Protein AF-A0A3D4P7P9-F1 (afdb_monomer_lite)

Foldseek 3Di:
DDPDQPPQDFPLVVLLVVCDVVQDDPDDDDPVSSVVSCVVCVVLVNNVRRGPRRSPDDPVSNVD

Structure (mmCIF, N/CA/C/O backbone):
data_AF-A0A3D4P7P9-F1
#
_entry.id   AF-A0A3D4P7P9-F1
#
loop_
_atom_site.group_PDB
_atom_site.id
_atom_site.type_symbol
_atom_site.label_atom_id
_atom_site.label_alt_id
_atom_site.label_comp_id
_atom_site.label_asym_id
_atom_site.label_entity_id
_atom_site.label_seq_id
_atom_site.pdbx_PDB_ins_code
_atom_site.Cartn_x
_atom_site.Cartn_y
_atom_site.Cartn_z
_atom_site.occupancy
_atom_site.B_iso_or_equiv
_atom_site.auth_seq_id
_atom_site.auth_comp_id
_atom_site.auth_asym_id
_atom_site.auth_atom_id
_atom_site.pdbx_PDB_model_num
ATOM 1 N N . GLU A 1 1 ? 10.477 -3.531 16.189 1.00 48.34 1 GLU A N 1
ATOM 2 C CA . GLU A 1 1 ? 10.461 -2.237 15.484 1.00 48.34 1 GLU A CA 1
ATOM 3 C C . GLU A 1 1 ? 9.019 -1.989 15.059 1.00 48.34 1 GLU A C 1
ATOM 5 O O . GLU A 1 1 ? 8.453 -2.845 14.390 1.00 48.34 1 GLU A O 1
ATOM 10 N N . SER A 1 2 ? 8.356 -0.969 15.606 1.00 60.62 2 SER A N 1
ATOM 11 C CA . SER A 1 2 ? 6.943 -0.688 15.322 1.00 60.62 2 SER A CA 1
ATOM 12 C C . SER A 1 2 ? 6.835 -0.019 13.958 1.00 60.62 2 SER A C 1
ATOM 14 O O . SER A 1 2 ? 7.426 1.038 13.756 1.00 60.62 2 SER A O 1
ATOM 16 N N . VAL A 1 3 ? 6.103 -0.637 13.033 1.00 62.41 3 VAL A N 1
ATOM 17 C CA . VAL A 1 3 ? 5.747 -0.019 11.751 1.00 62.41 3 VAL A CA 1
ATOM 18 C C . VAL A 1 3 ? 5.006 1.289 12.043 1.00 62.41 3 VAL A C 1
ATOM 20 O O . VAL A 1 3 ? 4.038 1.289 12.802 1.00 62.41 3 VAL A O 1
ATOM 23 N N . ASP A 1 4 ? 5.494 2.397 11.487 1.00 67.69 4 ASP A N 1
ATOM 24 C CA . ASP A 1 4 ? 4.836 3.699 11.578 1.00 67.69 4 ASP A CA 1
ATOM 25 C C . ASP A 1 4 ? 3.661 3.733 10.594 1.00 67.69 4 ASP A C 1
ATOM 27 O O . ASP A 1 4 ? 3.834 3.844 9.378 1.00 67.69 4 ASP A O 1
ATOM 31 N N . TRP A 1 5 ? 2.454 3.562 11.128 1.00 66.81 5 TRP A N 1
ATOM 32 C CA . TRP A 1 5 ? 1.232 3.503 10.336 1.00 66.81 5 TRP A CA 1
ATOM 33 C C . TRP A 1 5 ? 0.695 4.892 9.954 1.00 66.81 5 TRP A C 1
ATOM 35 O O . TRP A 1 5 ? -0.176 4.956 9.092 1.00 66.81 5 TRP A O 1
ATOM 45 N N . ASP A 1 6 ? 1.209 5.994 10.517 1.00 69.50 6 ASP A N 1
ATOM 46 C CA . ASP A 1 6 ? 0.784 7.367 10.177 1.00 69.50 6 ASP A CA 1
ATOM 47 C C . ASP A 1 6 ? 1.429 7.899 8.885 1.00 69.50 6 ASP A C 1
ATOM 49 O O . ASP A 1 6 ? 1.146 9.009 8.423 1.00 69.50 6 ASP A O 1
ATOM 53 N N . PHE A 1 7 ? 2.280 7.092 8.252 1.00 76.50 7 PHE A N 1
ATOM 54 C CA . PHE A 1 7 ? 2.934 7.458 7.009 1.00 76.50 7 PHE A CA 1
ATOM 55 C C . PHE A 1 7 ? 1.895 7.669 5.884 1.00 76.50 7 PHE A C 1
ATOM 57 O O . PHE A 1 7 ? 0.996 6.837 5.714 1.00 76.50 7 PHE A O 1
ATOM 64 N N . PRO A 1 8 ? 1.992 8.751 5.080 1.00 84.38 8 PRO A N 1
ATOM 65 C CA . PRO A 1 8 ? 0.968 9.148 4.108 1.00 84.38 8 PRO A CA 1
ATOM 66 C C . PRO A 1 8 ? 0.985 8.290 2.829 1.00 84.38 8 PRO A C 1
ATOM 68 O O . PRO A 1 8 ? 0.841 8.810 1.726 1.00 84.38 8 PRO A O 1
ATOM 71 N N . ILE A 1 9 ? 1.157 6.977 2.976 1.00 91.44 9 ILE A N 1
ATOM 72 C CA . ILE A 1 9 ? 1.150 5.987 1.901 1.00 91.44 9 ILE A CA 1
ATOM 73 C C . ILE A 1 9 ? -0.141 5.180 1.911 1.00 91.44 9 ILE A C 1
ATOM 75 O O . ILE A 1 9 ? -0.769 4.918 2.942 1.00 91.44 9 ILE A O 1
ATOM 79 N N . THR A 1 10 ? -0.537 4.775 0.721 1.00 94.31 10 THR A N 1
ATOM 80 C CA . THR A 1 10 ? -1.693 3.931 0.461 1.00 94.31 10 THR A CA 1
ATOM 81 C C . THR A 1 10 ? -1.370 2.454 0.669 1.00 94.31 10 THR A C 1
ATOM 83 O O . THR A 1 10 ? -0.215 2.030 0.591 1.00 94.31 10 THR A O 1
ATOM 86 N N . VAL A 1 11 ? -2.406 1.637 0.875 1.00 94.12 11 VAL A N 1
ATOM 87 C CA . VAL A 1 11 ? -2.266 0.170 0.928 1.00 94.12 11 VAL A CA 1
ATOM 88 C C . VAL A 1 11 ? -1.595 -0.361 -0.345 1.00 94.12 11 VAL A C 1
ATOM 90 O O . VAL A 1 11 ? -0.708 -1.209 -0.273 1.00 94.12 11 VAL A O 1
ATOM 93 N N . ARG A 1 12 ? -1.955 0.180 -1.516 1.00 95.50 12 ARG A N 1
ATOM 94 C CA . ARG A 1 12 ? -1.330 -0.177 -2.796 1.00 95.50 12 ARG A CA 1
ATOM 95 C C . ARG A 1 12 ? 0.171 0.089 -2.797 1.00 95.50 12 ARG A C 1
ATOM 97 O O . ARG A 1 12 ? 0.922 -0.767 -3.249 1.00 95.50 12 ARG A O 1
ATOM 104 N N . GLU A 1 13 ? 0.618 1.244 -2.311 1.00 93.62 13 GLU A N 1
ATOM 105 C CA . GLU A 1 13 ? 2.046 1.582 -2.261 1.00 93.62 13 GLU A CA 1
ATOM 106 C C . GLU A 1 13 ? 2.815 0.644 -1.330 1.00 93.62 13 GLU A C 1
ATOM 108 O O . GLU A 1 13 ? 3.920 0.224 -1.666 1.00 93.62 13 GLU A O 1
ATOM 113 N N . VAL 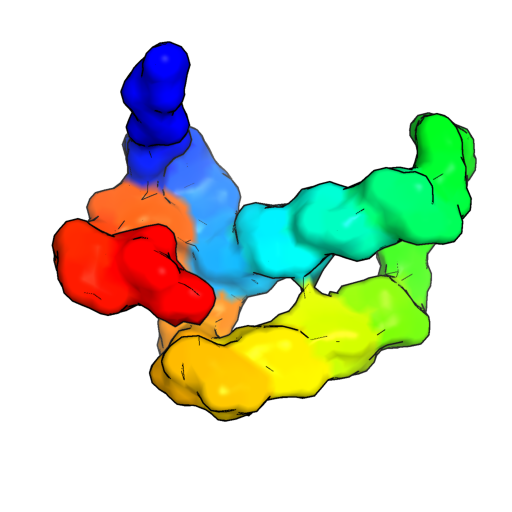A 1 14 ? 2.209 0.232 -0.216 1.00 92.38 14 VAL A N 1
ATOM 114 C CA . VAL A 1 14 ? 2.812 -0.728 0.722 1.00 92.38 14 VAL A CA 1
ATOM 115 C C . VAL A 1 14 ? 3.008 -2.091 0.068 1.00 92.38 14 VAL A C 1
ATOM 117 O O . VAL A 1 14 ? 4.105 -2.649 0.100 1.00 92.38 14 VAL A O 1
ATOM 120 N N . VAL A 1 15 ? 1.979 -2.608 -0.602 1.00 93.75 15 VAL A N 1
ATOM 121 C CA . VAL A 1 15 ? 2.078 -3.887 -1.317 1.00 93.75 15 VAL A CA 1
ATOM 122 C C . VAL A 1 15 ? 3.043 -3.782 -2.505 1.00 93.75 15 VAL A C 1
ATOM 124 O O . VAL A 1 15 ? 3.824 -4.701 -2.757 1.00 93.75 15 VAL A O 1
ATOM 127 N N . LEU A 1 16 ? 3.061 -2.647 -3.212 1.00 94.56 16 LEU A N 1
ATOM 128 C CA . LEU A 1 16 ? 4.013 -2.378 -4.291 1.00 94.56 16 LEU A CA 1
ATOM 129 C C . LEU A 1 16 ? 5.459 -2.382 -3.787 1.00 94.56 16 LEU A C 1
ATOM 131 O O . LEU A 1 16 ? 6.325 -2.945 -4.460 1.00 94.56 16 LEU A O 1
ATOM 135 N N . MET A 1 17 ? 5.725 -1.830 -2.598 1.00 91.38 17 MET A N 1
ATOM 136 C CA . MET A 1 17 ? 7.045 -1.870 -1.958 1.00 91.38 17 MET A CA 1
ATOM 137 C C . MET A 1 17 ? 7.552 -3.305 -1.754 1.00 91.38 17 MET A C 1
ATOM 139 O O . MET A 1 17 ? 8.738 -3.569 -1.958 1.00 91.38 17 MET A O 1
ATOM 143 N N . GLY A 1 18 ? 6.659 -4.266 -1.500 1.00 90.12 18 GLY A N 1
ATOM 144 C CA . GLY A 1 18 ? 6.998 -5.693 -1.439 1.00 90.12 18 GLY A CA 1
ATOM 145 C C . GLY A 1 18 ? 7.590 -6.261 -2.740 1.00 90.12 18 GLY A C 1
ATOM 146 O O . GLY A 1 18 ? 8.327 -7.248 -2.713 1.00 90.12 18 GLY A O 1
ATOM 147 N N . THR A 1 19 ? 7.341 -5.628 -3.892 1.00 90.81 19 THR A N 1
ATOM 148 C CA . THR A 1 19 ? 7.892 -6.064 -5.188 1.00 90.81 19 THR A CA 1
ATOM 149 C C . THR A 1 19 ? 9.343 -5.628 -5.414 1.00 90.81 19 THR A C 1
ATOM 151 O O . THR A 1 19 ? 10.041 -6.238 -6.231 1.00 90.81 19 THR A O 1
ATOM 154 N N . TYR A 1 20 ? 9.837 -4.626 -4.675 1.00 88.44 20 TYR A N 1
ATOM 155 C CA . TYR A 1 20 ? 11.177 -4.058 -4.878 1.00 88.44 20 TYR A CA 1
ATOM 156 C C . TYR A 1 20 ? 12.292 -5.074 -4.617 1.00 88.44 20 TYR A C 1
ATOM 158 O O . TYR A 1 20 ? 13.321 -5.033 -5.292 1.00 88.44 20 TYR A O 1
ATOM 166 N N . ALA A 1 21 ? 12.052 -6.049 -3.731 1.00 86.00 21 ALA A N 1
ATOM 167 C CA . ALA A 1 21 ? 12.971 -7.160 -3.484 1.00 86.00 21 ALA A CA 1
ATOM 168 C C . ALA A 1 21 ? 13.297 -7.957 -4.762 1.00 86.00 21 ALA A C 1
ATOM 170 O O . ALA A 1 21 ? 14.425 -8.409 -4.939 1.00 86.00 21 ALA A O 1
ATOM 171 N N . LYS A 1 22 ? 12.329 -8.102 -5.679 1.00 85.12 22 LYS A N 1
ATOM 172 C CA . LYS A 1 22 ? 12.509 -8.784 -6.975 1.00 85.12 22 LYS A CA 1
ATOM 173 C C . LYS A 1 22 ? 12.895 -7.828 -8.107 1.00 85.12 22 LYS A C 1
ATOM 175 O O . LYS A 1 22 ? 13.452 -8.261 -9.112 1.00 85.12 22 LYS A O 1
ATOM 180 N N . LEU A 1 23 ? 12.573 -6.543 -7.970 1.00 85.81 23 LEU A N 1
ATOM 181 C CA . LEU A 1 23 ? 12.761 -5.523 -9.004 1.00 85.81 23 LEU A CA 1
ATOM 182 C C . LEU A 1 23 ? 14.234 -5.096 -9.162 1.00 85.81 23 LEU A C 1
ATOM 184 O O . LEU A 1 23 ? 14.678 -4.804 -10.277 1.00 85.81 23 LEU A O 1
ATOM 188 N N . GLY A 1 24 ? 14.996 -5.114 -8.064 1.00 80.62 24 GLY A N 1
ATOM 189 C CA . GLY A 1 24 ? 16.385 -4.653 -8.004 1.00 80.62 24 GLY A CA 1
ATOM 190 C C . GLY A 1 24 ? 16.509 -3.143 -7.759 1.00 80.62 24 GLY A C 1
ATOM 191 O O . GLY A 1 24 ? 15.567 -2.381 -7.955 1.00 80.62 24 GLY A O 1
ATOM 192 N N . TRP A 1 25 ? 17.693 -2.701 -7.326 1.00 76.94 25 TRP A N 1
ATOM 193 C CA . TRP A 1 25 ? 17.893 -1.401 -6.658 1.00 76.94 25 TRP A CA 1
ATOM 194 C C . TRP A 1 25 ? 17.642 -0.153 -7.527 1.00 76.94 25 TRP A C 1
ATOM 196 O O . TRP A 1 25 ? 17.321 0.908 -7.003 1.00 76.94 25 TRP A O 1
ATOM 206 N N . PHE A 1 26 ? 17.742 -0.272 -8.854 1.00 82.25 26 PHE A N 1
ATOM 207 C CA . PHE A 1 26 ? 17.702 0.874 -9.779 1.00 82.25 26 PHE A CA 1
ATOM 208 C C . PHE A 1 26 ? 16.510 0.872 -10.740 1.00 82.25 26 PHE A C 1
ATOM 210 O O . PHE A 1 26 ? 16.481 1.644 -11.699 1.00 82.25 26 PHE A O 1
ATOM 217 N N . ARG A 1 27 ? 15.528 -0.008 -10.534 1.00 83.00 27 ARG A N 1
ATOM 218 C CA . ARG A 1 27 ? 14.378 -0.130 -11.435 1.00 83.00 27 ARG A CA 1
ATOM 219 C C . ARG A 1 27 ? 13.124 0.444 -10.793 1.00 83.00 27 ARG A C 1
ATOM 221 O O . ARG A 1 27 ? 12.838 0.199 -9.627 1.00 83.00 27 ARG A O 1
ATOM 228 N N . ARG A 1 28 ? 12.369 1.215 -11.577 1.00 88.25 28 ARG A N 1
ATOM 229 C CA . ARG A 1 28 ? 11.049 1.714 -11.179 1.00 88.25 28 ARG A CA 1
ATOM 230 C C . ARG A 1 28 ? 9.997 0.622 -11.391 1.00 88.25 28 ARG A C 1
ATOM 232 O O . ARG A 1 28 ? 10.089 -0.080 -12.402 1.00 88.25 28 ARG A O 1
ATOM 239 N N . PRO A 1 29 ? 9.012 0.473 -10.486 1.00 90.00 29 PRO A N 1
ATOM 240 C CA . PRO A 1 29 ? 7.935 -0.489 -10.677 1.00 90.00 29 PRO A CA 1
ATOM 241 C C . PRO A 1 29 ? 7.170 -0.172 -11.960 1.00 90.00 29 PRO A C 1
ATOM 243 O O . PRO A 1 29 ? 6.700 0.950 -12.154 1.00 90.00 29 PRO A 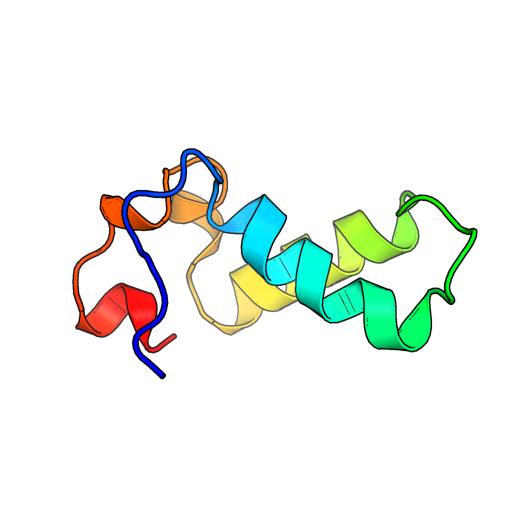O 1
ATOM 246 N N . GLY A 1 30 ? 7.087 -1.154 -12.852 1.00 92.88 30 GLY A N 1
ATOM 247 C CA . GLY A 1 30 ? 6.366 -1.040 -14.112 1.00 92.88 30 GLY A CA 1
ATOM 248 C C . GLY A 1 30 ? 4.985 -1.682 -14.037 1.00 92.88 30 GLY A C 1
ATOM 249 O O . GLY A 1 30 ? 4.506 -2.068 -12.970 1.00 92.88 30 GLY A O 1
ATOM 250 N N . LYS A 1 31 ? 4.368 -1.861 -15.207 1.00 94.12 31 LYS A N 1
ATOM 251 C CA . LYS A 1 31 ? 3.043 -2.480 -15.344 1.00 94.12 31 LYS A CA 1
ATOM 252 C C . LYS A 1 31 ? 2.959 -3.861 -14.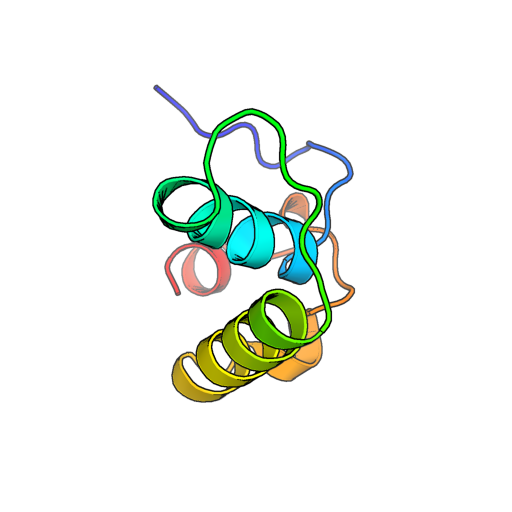678 1.00 94.12 31 LYS A C 1
ATOM 254 O O . LYS A 1 31 ? 2.009 -4.126 -13.959 1.00 94.12 31 LYS A O 1
ATOM 259 N N . ALA A 1 32 ? 3.992 -4.691 -14.833 1.00 93.19 32 ALA A N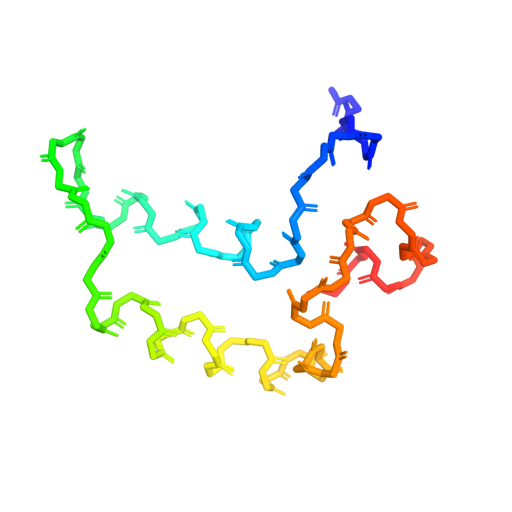 1
ATOM 260 C CA . ALA A 1 32 ? 4.029 -6.030 -14.244 1.00 93.19 32 ALA A CA 1
ATOM 261 C C . ALA A 1 32 ? 3.982 -6.019 -12.703 1.00 93.19 32 ALA A C 1
ATOM 263 O O . ALA A 1 32 ? 3.349 -6.879 -12.098 1.00 93.19 32 ALA A O 1
ATOM 264 N N . GLN A 1 33 ? 4.638 -5.051 -12.051 1.00 95.25 33 GLN A N 1
ATOM 265 C CA . GLN A 1 33 ? 4.588 -4.917 -10.591 1.00 95.25 33 GLN A CA 1
ATOM 266 C C . GLN A 1 33 ? 3.230 -4.391 -10.137 1.00 95.25 33 GLN A C 1
ATOM 268 O O . GLN A 1 33 ? 2.715 -4.876 -9.140 1.00 95.25 33 GLN A O 1
ATOM 273 N N . GLN A 1 34 ? 2.638 -3.456 -10.885 1.00 94.31 34 GLN A N 1
ATOM 274 C CA . GLN A 1 34 ? 1.290 -2.965 -10.597 1.00 94.31 34 GLN A CA 1
ATOM 275 C C . GLN A 1 34 ? 0.255 -4.093 -10.695 1.00 94.31 34 GLN A C 1
ATOM 277 O O . GLN A 1 34 ? -0.507 -4.289 -9.756 1.00 94.31 34 GLN A O 1
ATOM 282 N N . GLU A 1 35 ? 0.297 -4.895 -11.762 1.00 95.75 35 GLU A N 1
ATOM 283 C CA . GLU A 1 35 ? -0.581 -6.060 -11.940 1.00 95.75 35 GLU A CA 1
ATOM 284 C C . GLU A 1 35 ? -0.390 -7.103 -10.827 1.00 95.75 35 GLU A C 1
ATOM 286 O O . GLU A 1 35 ? -1.365 -7.650 -10.313 1.00 95.75 35 GLU A O 1
ATOM 291 N N . LEU A 1 36 ? 0.857 -7.359 -10.414 1.00 95.56 36 LEU A N 1
ATOM 292 C CA . LEU A 1 36 ? 1.145 -8.251 -9.291 1.00 95.56 36 LEU A CA 1
ATOM 293 C C . LEU A 1 36 ? 0.573 -7.702 -7.979 1.00 95.56 36 LEU A C 1
ATOM 295 O O . LEU A 1 36 ? -0.049 -8.448 -7.230 1.00 95.56 36 LEU A O 1
ATOM 299 N N . THR A 1 37 ? 0.759 -6.409 -7.712 1.00 95.94 37 THR A N 1
ATOM 300 C CA . THR A 1 37 ? 0.200 -5.730 -6.540 1.00 95.94 37 THR A CA 1
ATOM 301 C C . THR A 1 37 ? -1.321 -5.823 -6.512 1.00 95.94 37 THR A C 1
ATOM 303 O O . THR A 1 37 ? -1.879 -6.179 -5.478 1.00 95.94 37 THR A O 1
ATOM 306 N N . ASP A 1 38 ? -1.990 -5.558 -7.635 1.00 96.31 38 ASP A N 1
ATOM 307 C CA . ASP A 1 38 ? -3.447 -5.661 -7.752 1.00 96.31 38 ASP A CA 1
ATOM 308 C C . ASP A 1 38 ? -3.948 -7.076 -7.479 1.00 96.31 38 ASP A C 1
ATOM 310 O O . ASP A 1 38 ? -4.911 -7.266 -6.736 1.00 96.31 38 ASP A O 1
ATOM 314 N N . ARG A 1 39 ? -3.250 -8.079 -8.015 1.00 97.06 39 ARG A N 1
ATOM 315 C CA . ARG A 1 39 ? -3.578 -9.480 -7.767 1.00 97.06 39 ARG A CA 1
ATOM 316 C C . ARG A 1 39 ? -3.400 -9.860 -6.301 1.00 97.06 39 ARG A C 1
ATOM 318 O O . ARG A 1 39 ? -4.301 -10.452 -5.724 1.00 97.06 39 ARG A O 1
ATOM 325 N N . CYS A 1 40 ? -2.294 -9.463 -5.674 1.00 96.12 40 CYS A N 1
ATOM 326 C CA . CYS A 1 40 ? -2.078 -9.717 -4.250 1.00 96.12 40 CYS A CA 1
ATOM 327 C C . CYS A 1 40 ? -3.155 -9.052 -3.385 1.00 96.12 40 CYS A C 1
ATOM 329 O O . CYS A 1 40 ? -3.667 -9.685 -2.468 1.00 96.12 40 CYS A O 1
ATOM 331 N N . LEU A 1 41 ? -3.533 -7.807 -3.691 1.00 96.50 41 LEU A N 1
ATOM 332 C CA . LEU A 1 41 ? -4.617 -7.111 -2.994 1.00 96.50 41 LEU A CA 1
ATOM 333 C C . LEU A 1 41 ? -5.953 -7.841 -3.141 1.00 96.50 41 LEU A C 1
ATOM 335 O O . LEU A 1 41 ? -6.729 -7.881 -2.190 1.00 96.50 41 LEU A O 1
ATOM 339 N N . GLN A 1 42 ? -6.228 -8.417 -4.308 1.00 97.00 42 GLN A N 1
ATOM 340 C CA . GLN A 1 42 ? -7.415 -9.235 -4.525 1.00 97.00 42 GLN A CA 1
ATOM 341 C C . GLN A 1 42 ? -7.362 -10.538 -3.713 1.00 97.00 42 GLN A C 1
ATOM 343 O O . GLN A 1 42 ? -8.341 -10.869 -3.046 1.00 97.00 42 GLN A O 1
ATOM 348 N N . ASP A 1 43 ? -6.218 -11.226 -3.700 1.00 96.31 43 ASP A N 1
ATOM 349 C CA . ASP A 1 43 ? -6.026 -12.498 -2.991 1.00 96.31 43 ASP A CA 1
ATOM 350 C C . ASP A 1 43 ? -6.240 -12.360 -1.472 1.00 96.31 43 ASP A C 1
ATOM 352 O O . ASP A 1 43 ? -6.811 -13.250 -0.841 1.00 96.31 43 ASP A O 1
ATOM 356 N N . VAL A 1 44 ? -5.840 -11.227 -0.879 1.00 95.25 44 VAL A N 1
ATOM 357 C CA . VAL A 1 44 ? -6.051 -10.938 0.556 1.00 95.25 44 VAL A CA 1
ATOM 358 C C . VAL A 1 44 ? -7.359 -10.188 0.849 1.00 95.25 44 VAL A C 1
ATOM 360 O O . VAL A 1 44 ? -7.636 -9.830 1.997 1.00 95.25 44 VAL A O 1
ATOM 363 N N . GLY A 1 45 ? -8.187 -9.936 -0.171 1.00 95.12 45 GLY A N 1
ATOM 364 C CA . GLY A 1 45 ? -9.476 -9.252 -0.030 1.00 95.12 45 GLY A CA 1
ATOM 365 C C . GLY A 1 45 ? -9.364 -7.773 0.361 1.00 95.12 45 GLY A C 1
ATOM 366 O O . GLY A 1 45 ? -10.238 -7.250 1.051 1.00 95.12 45 GLY A O 1
ATOM 367 N N . MET A 1 46 ? -8.286 -7.102 -0.052 1.00 96.06 46 MET A N 1
ATOM 368 C CA . MET A 1 46 ? -7.975 -5.703 0.271 1.00 96.06 46 MET A CA 1
ATOM 369 C C . MET A 1 46 ? -8.060 -4.744 -0.929 1.00 96.06 46 MET A C 1
ATOM 371 O O . MET A 1 46 ? -7.729 -3.565 -0.798 1.00 96.06 46 MET A O 1
ATOM 375 N N . GLN A 1 47 ? -8.541 -5.210 -2.085 1.00 95.44 47 GLN A N 1
ATOM 376 C CA . GLN A 1 47 ? -8.664 -4.414 -3.317 1.00 95.44 47 GLN A CA 1
ATOM 377 C C . GLN A 1 47 ? -9.411 -3.076 -3.112 1.00 95.44 47 GLN A C 1
ATOM 379 O O . GLN A 1 47 ? -8.976 -2.038 -3.606 1.00 95.44 47 GLN A O 1
ATOM 384 N N . ASP A 1 48 ? -10.481 -3.068 -2.309 1.00 95.44 48 ASP A N 1
ATOM 385 C CA . ASP A 1 48 ? -11.324 -1.884 -2.083 1.00 95.44 48 ASP A CA 1
ATOM 386 C C . ASP A 1 48 ? -10.633 -0.843 -1.186 1.00 95.44 48 ASP A C 1
ATOM 388 O O . ASP A 1 48 ? -11.031 0.323 -1.120 1.00 95.44 48 ASP A O 1
ATOM 392 N N . TYR A 1 49 ? -9.562 -1.251 -0.502 1.00 94.75 49 TYR A N 1
ATOM 393 C CA . TYR A 1 49 ? -8.734 -0.391 0.333 1.00 94.75 49 TYR A CA 1
ATOM 394 C C . TYR A 1 49 ? -7.462 0.073 -0.378 1.00 94.75 49 TYR A C 1
ATOM 396 O O . TYR A 1 49 ? -6.698 0.823 0.221 1.00 94.75 49 TYR A O 1
ATOM 404 N N . ALA A 1 50 ? -7.240 -0.302 -1.644 1.00 94.81 50 ALA A N 1
ATOM 405 C CA . ALA A 1 50 ? -6.002 -0.025 -2.377 1.00 94.81 50 ALA A CA 1
ATOM 406 C C . ALA A 1 50 ? -5.566 1.450 -2.305 1.00 94.81 50 ALA A C 1
ATOM 408 O O . ALA A 1 50 ? -4.391 1.734 -2.102 1.00 94.81 50 ALA A O 1
ATOM 409 N N . ASN A 1 51 ? -6.518 2.381 -2.418 1.00 94.38 51 ASN A N 1
ATOM 410 C CA . ASN A 1 51 ? -6.263 3.827 -2.405 1.00 94.38 51 ASN A CA 1
ATOM 411 C C . ASN A 1 51 ? -6.424 4.466 -1.013 1.00 94.38 51 ASN A C 1
ATOM 413 O O . ASN A 1 51 ? -6.322 5.684 -0.867 1.00 94.38 51 ASN A O 1
ATOM 417 N N . ARG A 1 52 ? -6.729 3.674 0.019 1.00 93.06 52 ARG A N 1
ATOM 418 C CA . ARG A 1 52 ? -6.849 4.154 1.397 1.00 93.06 52 ARG A CA 1
ATOM 419 C C . ARG A 1 52 ? -5.455 4.267 2.008 1.00 93.06 52 ARG A C 1
ATOM 421 O O . ARG A 1 52 ? -4.600 3.428 1.753 1.00 93.06 52 ARG A O 1
ATOM 428 N N . GLN A 1 53 ? -5.235 5.290 2.829 1.00 91.56 53 GLN A N 1
ATOM 429 C CA . GLN A 1 53 ? -4.012 5.403 3.628 1.00 91.56 53 GLN A CA 1
ATOM 430 C C . GLN A 1 53 ? -3.914 4.245 4.620 1.00 91.56 53 GLN A C 1
ATOM 432 O O . GLN A 1 53 ? -4.917 3.897 5.251 1.00 91.56 53 GLN A O 1
ATOM 437 N N . ILE A 1 54 ? -2.720 3.678 4.784 1.00 87.88 54 ILE A N 1
ATOM 438 C CA . ILE A 1 54 ? -2.534 2.490 5.621 1.00 87.88 54 ILE A CA 1
ATOM 439 C C . ILE A 1 54 ? -2.857 2.748 7.102 1.00 87.88 54 ILE A C 1
ATOM 441 O O . ILE A 1 54 ? -3.466 1.901 7.755 1.00 87.88 54 ILE A O 1
ATOM 445 N N . GLY A 1 55 ? -2.606 3.964 7.596 1.00 86.44 55 GLY A N 1
ATOM 446 C CA . GLY A 1 55 ? -2.988 4.395 8.947 1.00 86.44 55 GLY A CA 1
ATOM 447 C C . GLY A 1 55 ? -4.489 4.454 9.215 1.00 86.44 55 GLY A C 1
ATOM 448 O O . GLY A 1 55 ? -4.913 4.483 10.364 1.00 86.44 55 GLY A O 1
ATOM 449 N N . ARG A 1 56 ? -5.327 4.426 8.170 1.00 87.00 56 ARG A N 1
ATOM 450 C CA . ARG A 1 56 ? -6.797 4.413 8.297 1.00 87.00 56 ARG A CA 1
ATOM 451 C C . ARG A 1 56 ? -7.390 3.003 8.290 1.00 87.00 56 ARG A C 1
ATOM 453 O O . ARG A 1 56 ? -8.615 2.859 8.238 1.00 87.00 56 ARG A O 1
ATOM 460 N N . LEU A 1 57 ? -6.550 1.972 8.267 1.00 87.06 57 LEU A N 1
ATOM 461 C CA . LEU A 1 57 ? -6.975 0.586 8.415 1.00 87.06 57 LEU A CA 1
ATOM 462 C C . LEU A 1 57 ? -7.116 0.221 9.893 1.00 87.06 57 LEU A C 1
ATOM 464 O O . LEU A 1 57 ? -6.322 0.637 10.731 1.00 87.06 57 LEU A O 1
ATOM 468 N N . SER A 1 58 ? -8.114 -0.603 10.207 1.00 86.56 58 SER A N 1
ATOM 469 C CA . SER A 1 58 ? -8.184 -1.278 11.508 1.00 86.56 58 SER A CA 1
ATOM 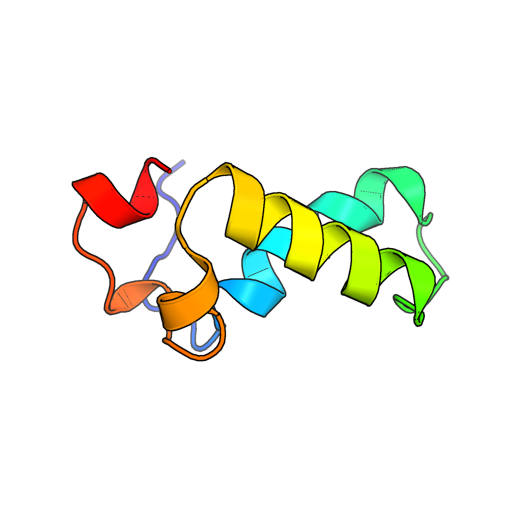470 C C . SER A 1 58 ? -7.027 -2.272 11.665 1.00 86.56 58 SER A C 1
ATOM 472 O O . SER A 1 58 ? -6.509 -2.782 10.673 1.00 86.56 58 SER A O 1
ATOM 474 N N . GLY A 1 59 ? -6.656 -2.628 12.899 1.00 85.69 59 GLY A N 1
ATOM 475 C CA . GLY A 1 59 ? -5.555 -3.575 13.142 1.00 85.69 59 GLY A CA 1
ATOM 476 C C . GLY A 1 59 ? -5.730 -4.931 12.439 1.00 85.69 59 GLY A C 1
ATOM 477 O O . GLY A 1 59 ? -4.773 -5.475 11.898 1.00 85.69 59 GLY A O 1
ATOM 478 N N . GLY A 1 60 ? -6.964 -5.443 12.342 1.00 87.94 60 GLY A N 1
ATOM 479 C CA . GLY A 1 60 ? -7.249 -6.681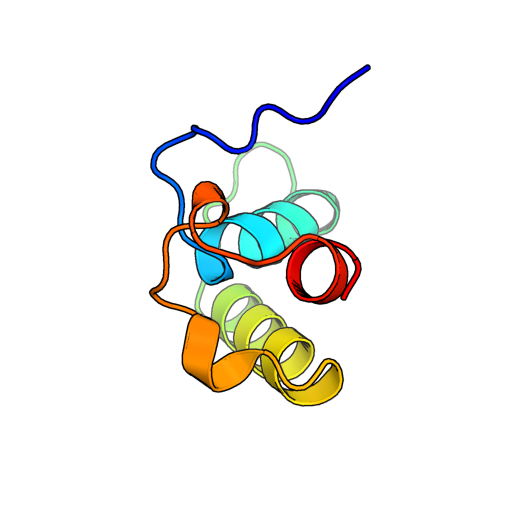 11.601 1.00 87.94 60 GLY A CA 1
ATOM 480 C C . GLY A 1 60 ? -7.116 -6.541 10.080 1.00 87.94 60 GLY A C 1
ATOM 481 O O . GLY A 1 60 ? -6.831 -7.520 9.400 1.00 87.94 60 GLY A O 1
ATOM 482 N N . GLN A 1 61 ? -7.299 -5.334 9.541 1.00 85.62 61 GLN A N 1
ATOM 483 C CA . GLN A 1 61 ? -7.032 -5.031 8.132 1.00 85.62 61 GLN A CA 1
ATOM 484 C C . GLN A 1 61 ? -5.538 -4.821 7.866 1.00 85.62 61 GLN A C 1
ATOM 486 O O . GLN A 1 61 ? -5.085 -5.162 6.787 1.00 85.62 61 GLN A O 1
ATOM 491 N N . GLN A 1 62 ? -4.776 -4.292 8.828 1.00 85.25 62 GLN A N 1
ATOM 492 C CA . GLN A 1 62 ? -3.316 -4.146 8.718 1.00 85.25 62 GLN A CA 1
ATOM 493 C C . GLN A 1 62 ? -2.574 -5.490 8.744 1.00 85.25 62 GLN A C 1
ATOM 495 O O . GLN A 1 62 ? -1.462 -5.585 8.238 1.00 85.25 62 GLN A O 1
ATOM 500 N N . GLN A 1 63 ? -3.166 -6.521 9.356 1.00 86.31 63 GLN A N 1
ATOM 501 C CA . GLN A 1 63 ? -2.575 -7.860 9.438 1.00 86.31 63 GLN A CA 1
ATOM 502 C C . GLN A 1 63 ? -2.750 -8.694 8.154 1.00 86.31 63 GLN A C 1
ATOM 504 O O . GLN A 1 63 ? -2.102 -9.732 8.019 1.00 86.31 63 GLN A O 1
ATOM 509 N N . ARG A 1 64 ? -3.640 -8.274 7.249 1.00 82.75 64 ARG A N 1
ATOM 510 C CA . ARG A 1 64 ? -3.873 -8.926 5.952 1.00 82.75 64 ARG A CA 1
ATOM 511 C C . ARG A 1 64 ? -2.927 -8.382 4.896 1.00 82.75 64 ARG A C 1
ATOM 513 O O . ARG A 1 64 ? -2.418 -9.216 4.119 1.00 82.75 64 ARG A O 1
#

Secondary structure (DSSP, 8-state):
----TTSS-BHHHHHHHTTHHHH-TT----HHHHHHHHHHHHHTT-GGGTTSBGGGS-HHHHT-

Radius of gyration: 11.96 Å; chains: 1; bounding box: 29×22×31 Å

pLDDT: mean 88.05, std 9.83, range [48.34, 97.06]

Sequence (64 aa):
ESVDWDFPITVREVVLMGTYAKLGWFRRPGKAQQELTDRCLQDVGMQDYANRQIGRLSGGQQQR